Protein AF-A0A2R6BFQ0-F1 (afdb_monomer)

Organism: NCBI:txid1978163

Mean predicted aligned error: 4.48 Å

Structure (mmCIF, N/CA/C/O backbone):
data_AF-A0A2R6BFQ0-F1
#
_entry.id   AF-A0A2R6BFQ0-F1
#
loop_
_atom_site.group_PDB
_atom_site.id
_atom_site.type_symbol
_atom_site.label_atom_id
_atom_site.label_alt_id
_atom_site.label_comp_id
_atom_site.label_asym_id
_atom_site.label_entity_id
_atom_site.label_seq_id
_atom_site.pdbx_PDB_ins_code
_atom_site.Cartn_x
_atom_site.Cartn_y
_atom_site.Cartn_z
_atom_site.occupancy
_atom_site.B_iso_or_equiv
_atom_site.auth_seq_id
_atom_site.auth_comp_id
_atom_site.auth_asym_id
_atom_site.auth_atom_id
_atom_site.pdbx_PDB_model_num
ATOM 1 N N . MET A 1 1 ? 28.126 -14.795 -8.565 1.00 78.06 1 MET A N 1
ATOM 2 C CA . MET A 1 1 ? 27.672 -13.896 -9.664 1.00 78.06 1 MET A CA 1
ATOM 3 C C . MET A 1 1 ? 28.628 -12.722 -9.660 1.00 78.06 1 MET A C 1
ATOM 5 O O . MET A 1 1 ? 28.842 -12.180 -8.587 1.00 78.06 1 MET A O 1
ATOM 9 N N . ILE A 1 2 ? 29.234 -12.364 -10.794 1.00 87.31 2 ILE A N 1
ATOM 10 C CA . ILE A 1 2 ? 30.185 -11.243 -10.841 1.00 87.31 2 ILE A CA 1
ATOM 11 C C . ILE A 1 2 ? 29.442 -9.973 -11.243 1.00 87.31 2 ILE A C 1
ATOM 13 O O . ILE A 1 2 ? 28.684 -9.993 -12.212 1.00 87.31 2 ILE A O 1
ATOM 17 N N . VAL A 1 3 ? 29.651 -8.892 -10.495 1.00 89.75 3 VAL A N 1
ATOM 18 C CA . VAL A 1 3 ? 29.099 -7.567 -10.793 1.00 89.75 3 VAL A CA 1
ATOM 19 C C . VAL A 1 3 ? 30.214 -6.536 -10.918 1.00 89.75 3 VAL A C 1
ATOM 21 O O . VAL A 1 3 ? 31.231 -6.589 -10.224 1.00 89.75 3 VAL A O 1
ATOM 24 N N . GLU A 1 4 ? 29.992 -5.575 -11.802 1.00 92.81 4 GLU A N 1
ATOM 25 C CA . GLU A 1 4 ? 30.869 -4.438 -12.055 1.00 92.81 4 GLU A CA 1
ATOM 26 C C . GLU A 1 4 ? 30.026 -3.165 -12.130 1.00 92.81 4 GLU A C 1
ATOM 28 O O . GLU A 1 4 ? 28.860 -3.200 -12.535 1.00 92.81 4 GLU A O 1
ATOM 33 N N . ALA A 1 5 ? 30.599 -2.044 -11.704 1.00 93.56 5 ALA A N 1
ATOM 34 C CA . ALA A 1 5 ? 29.967 -0.745 -11.849 1.00 93.56 5 ALA A CA 1
ATOM 35 C C . ALA A 1 5 ? 31.026 0.342 -12.003 1.00 93.56 5 ALA A C 1
ATOM 37 O O . ALA A 1 5 ? 31.966 0.423 -11.213 1.00 93.56 5 ALA A O 1
ATOM 38 N N . GLU A 1 6 ? 30.816 1.220 -12.978 1.00 95.00 6 GLU A N 1
ATOM 39 C CA . GLU A 1 6 ? 31.525 2.486 -13.109 1.00 95.00 6 GLU A CA 1
ATOM 40 C C . GLU A 1 6 ? 30.491 3.583 -13.366 1.00 95.00 6 GLU A C 1
ATOM 42 O O . GLU A 1 6 ? 29.911 3.697 -14.446 1.00 95.00 6 GLU A O 1
ATOM 47 N N . CYS A 1 7 ? 30.190 4.358 -12.329 1.00 94.44 7 CYS A N 1
ATOM 48 C CA . CYS A 1 7 ? 29.282 5.492 -12.397 1.00 94.44 7 CYS A CA 1
ATOM 49 C C . CYS A 1 7 ? 29.715 6.585 -11.413 1.00 94.44 7 CYS A C 1
ATOM 51 O O . CYS A 1 7 ? 30.683 6.434 -10.672 1.00 94.44 7 CYS A O 1
ATOM 53 N N . GLU A 1 8 ? 28.977 7.693 -11.388 1.00 96.94 8 GLU A N 1
ATOM 54 C CA . GLU A 1 8 ? 29.248 8.825 -10.495 1.00 96.94 8 GLU A CA 1
ATOM 55 C C . GLU A 1 8 ? 29.319 8.429 -9.007 1.00 96.94 8 GLU A C 1
ATOM 57 O O . GLU A 1 8 ? 30.076 9.022 -8.244 1.00 96.94 8 GLU A O 1
ATOM 62 N N . HIS A 1 9 ? 28.545 7.423 -8.586 1.00 94.62 9 HIS A N 1
ATOM 63 C CA . HIS A 1 9 ? 28.401 7.055 -7.173 1.00 94.62 9 HIS A CA 1
ATOM 64 C C . HIS A 1 9 ? 29.177 5.798 -6.767 1.00 94.62 9 HIS A C 1
ATOM 66 O O . HIS A 1 9 ? 29.491 5.633 -5.590 1.00 94.62 9 HIS A O 1
ATOM 72 N N . PHE A 1 10 ? 29.480 4.909 -7.715 1.00 94.12 10 PHE A N 1
ATOM 73 C CA . PHE A 1 10 ? 30.124 3.628 -7.442 1.00 94.12 10 PHE A CA 1
ATOM 74 C C . PHE A 1 10 ? 31.181 3.324 -8.496 1.00 94.12 10 PHE A C 1
ATOM 76 O O . PHE A 1 10 ? 30.938 3.466 -9.694 1.00 94.12 10 PHE A O 1
ATOM 83 N N . ARG A 1 11 ? 32.339 2.843 -8.038 1.00 95.06 11 ARG A N 1
ATOM 84 C CA . ARG A 1 11 ? 33.374 2.274 -8.897 1.00 95.06 11 ARG A CA 1
ATOM 85 C C . ARG A 1 11 ? 33.925 1.003 -8.268 1.00 95.06 11 ARG A C 1
ATOM 87 O O . ARG A 1 11 ? 34.580 1.070 -7.230 1.00 95.06 11 ARG A O 1
ATOM 94 N N . PHE A 1 12 ? 33.655 -0.136 -8.889 1.00 94.25 12 PHE A N 1
ATOM 95 C CA . PHE A 1 12 ? 34.241 -1.420 -8.524 1.00 94.25 12 PHE A CA 1
ATOM 96 C C . PHE A 1 12 ? 34.284 -2.350 -9.735 1.00 94.25 12 PHE A C 1
ATOM 98 O O . PHE A 1 12 ? 33.397 -2.338 -10.589 1.00 94.25 12 PHE A O 1
ATOM 105 N N . GLU A 1 13 ? 35.319 -3.179 -9.776 1.00 93.00 13 GLU A N 1
ATOM 106 C CA . GLU A 1 13 ? 35.567 -4.129 -10.853 1.00 93.00 13 GLU A CA 1
ATOM 107 C C . GLU A 1 13 ? 35.497 -5.548 -10.291 1.00 93.00 13 GLU A C 1
ATOM 109 O O . GLU A 1 13 ? 36.074 -5.836 -9.242 1.00 93.00 13 GLU A O 1
ATOM 114 N N . ALA A 1 14 ? 34.783 -6.421 -11.004 1.00 88.94 14 ALA A N 1
ATOM 115 C CA . ALA A 1 14 ? 34.756 -7.865 -10.784 1.00 88.94 14 ALA A CA 1
ATOM 116 C C . ALA A 1 14 ? 34.523 -8.312 -9.323 1.00 88.94 14 ALA A C 1
ATOM 118 O O . ALA A 1 14 ? 35.252 -9.152 -8.790 1.00 88.94 14 ALA A O 1
ATOM 119 N N . VAL A 1 15 ? 33.480 -7.786 -8.673 1.00 91.75 15 VAL A N 1
ATOM 120 C CA . VAL A 1 15 ? 33.092 -8.218 -7.322 1.00 91.75 15 VAL A CA 1
ATOM 121 C C . VAL A 1 15 ? 32.243 -9.484 -7.418 1.00 91.75 15 VAL A C 1
ATOM 123 O O . VAL A 1 15 ? 31.184 -9.479 -8.048 1.00 91.75 15 VAL A O 1
ATOM 126 N N . ASP A 1 16 ? 32.681 -10.567 -6.771 1.00 89.94 16 ASP A N 1
ATOM 127 C CA . ASP A 1 16 ? 31.849 -11.758 -6.588 1.00 89.94 16 ASP A CA 1
ATOM 128 C C . ASP A 1 16 ? 30.885 -11.553 -5.417 1.00 89.94 16 ASP A C 1
ATOM 130 O O . ASP A 1 16 ? 31.297 -11.454 -4.262 1.00 89.94 16 ASP A O 1
ATOM 134 N N . VAL A 1 17 ? 29.587 -11.496 -5.717 1.00 85.31 17 VAL A N 1
ATOM 135 C CA . VAL A 1 17 ? 28.522 -11.365 -4.707 1.00 85.31 17 VAL A CA 1
ATOM 136 C C . VAL A 1 17 ? 28.016 -12.718 -4.191 1.00 85.31 17 VAL A C 1
ATOM 138 O O . VAL A 1 17 ? 26.957 -12.797 -3.573 1.00 85.31 17 VAL A O 1
ATOM 141 N N . GLY A 1 18 ? 28.781 -13.790 -4.413 1.00 80.00 18 GLY A N 1
ATOM 142 C CA . GLY A 1 18 ? 28.542 -15.109 -3.837 1.00 80.00 18 GLY A CA 1
ATOM 143 C C . GLY A 1 18 ? 27.700 -16.039 -4.713 1.00 80.00 18 GLY A C 1
ATOM 144 O O . GLY A 1 18 ? 27.500 -15.816 -5.917 1.00 80.00 18 GLY A O 1
ATOM 145 N N . ALA A 1 19 ? 27.241 -17.133 -4.093 1.00 69.62 19 ALA A N 1
ATOM 146 C CA . ALA A 1 19 ? 26.494 -18.198 -4.752 1.00 69.62 19 ALA A CA 1
ATOM 147 C C . ALA A 1 19 ? 25.132 -17.676 -5.223 1.00 69.62 19 ALA A C 1
ATOM 149 O O . ALA A 1 19 ? 24.320 -17.216 -4.421 1.00 69.62 19 ALA A O 1
ATOM 150 N N . GLY A 1 20 ? 24.897 -17.733 -6.536 1.00 69.12 20 GLY A N 1
ATOM 151 C CA . GLY A 1 20 ? 23.591 -17.411 -7.099 1.00 69.12 20 GLY A CA 1
ATOM 152 C C . GLY A 1 20 ? 22.519 -18.304 -6.479 1.00 69.12 20 GLY A C 1
ATOM 153 O O . GLY A 1 20 ? 22.747 -19.491 -6.256 1.00 69.12 20 GLY A O 1
ATOM 154 N N . VAL A 1 21 ? 21.358 -17.727 -6.192 1.00 73.69 21 VAL A N 1
ATOM 155 C CA . VAL A 1 21 ? 20.176 -18.510 -5.833 1.00 73.69 21 VAL A CA 1
ATOM 156 C C . VAL A 1 21 ? 19.624 -19.107 -7.127 1.00 73.69 21 VAL A C 1
ATOM 158 O O . VAL A 1 21 ? 19.442 -18.382 -8.105 1.00 73.69 21 VAL A O 1
ATOM 161 N N . GLU A 1 22 ? 19.395 -20.419 -7.161 1.00 80.69 22 GLU A N 1
ATOM 162 C CA . GLU A 1 22 ? 18.720 -21.060 -8.293 1.00 80.69 22 GLU A CA 1
ATOM 163 C C . GLU A 1 22 ? 17.253 -20.609 -8.357 1.00 80.69 22 GLU A C 1
ATOM 165 O O . GLU A 1 22 ? 16.549 -20.618 -7.347 1.00 80.69 22 GLU A O 1
ATOM 170 N N . GLY A 1 23 ? 16.781 -20.236 -9.548 1.00 83.50 23 GLY A N 1
ATOM 171 C CA . GLY A 1 23 ? 15.393 -19.836 -9.785 1.00 83.50 23 GLY A CA 1
ATOM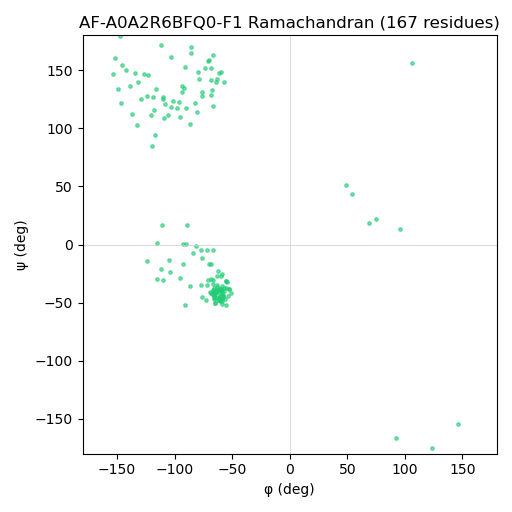 172 C C . GLY A 1 23 ? 15.249 -18.446 -10.402 1.00 83.50 23 GLY A C 1
ATOM 173 O O . GLY A 1 23 ? 16.226 -17.799 -10.779 1.00 83.50 23 GLY A O 1
ATOM 174 N N . ALA A 1 24 ? 13.998 -18.005 -10.542 1.00 85.81 24 ALA A N 1
ATOM 175 C CA . ALA A 1 24 ? 13.702 -16.646 -10.974 1.00 85.81 24 ALA A CA 1
ATOM 176 C C . ALA A 1 24 ? 14.110 -15.647 -9.873 1.00 85.81 24 ALA A C 1
ATOM 178 O O . ALA A 1 24 ? 13.905 -15.941 -8.690 1.00 85.81 24 ALA A O 1
ATOM 179 N N . PRO A 1 25 ? 14.664 -14.473 -10.230 1.00 86.94 25 PRO A N 1
ATOM 180 C CA . PRO A 1 25 ? 14.926 -13.431 -9.247 1.00 86.94 25 PRO A CA 1
ATOM 181 C C . PRO A 1 25 ? 13.613 -13.011 -8.563 1.00 86.94 25 PRO A C 1
ATOM 183 O O . PRO A 1 25 ? 12.553 -13.056 -9.195 1.00 86.94 25 PRO A O 1
ATOM 186 N N . PRO A 1 26 ? 13.656 -12.605 -7.282 1.00 91.38 26 PRO A N 1
ATOM 187 C CA . PRO A 1 26 ? 12.473 -12.086 -6.610 1.00 91.38 26 PRO A CA 1
ATOM 188 C C . PRO A 1 26 ? 11.967 -10.820 -7.322 1.00 91.38 26 PRO A C 1
ATOM 190 O O . PRO A 1 26 ? 12.787 -10.051 -7.836 1.00 91.38 26 PRO A O 1
ATOM 193 N N . PRO A 1 27 ? 10.644 -10.573 -7.334 1.00 94.44 27 PRO A N 1
ATOM 194 C CA . PRO A 1 27 ? 10.093 -9.376 -7.951 1.00 94.44 27 PRO A CA 1
ATOM 195 C C . PRO A 1 27 ? 10.588 -8.116 -7.232 1.00 94.44 27 PRO A C 1
ATOM 197 O O . PRO A 1 27 ? 10.693 -8.078 -6.004 1.00 94.44 27 PRO A O 1
ATOM 200 N N . ILE A 1 28 ? 10.854 -7.060 -7.996 1.00 96.44 28 ILE A N 1
ATOM 201 C CA . ILE A 1 28 ? 11.316 -5.771 -7.486 1.00 96.44 28 ILE A CA 1
ATOM 202 C C . ILE A 1 28 ? 10.116 -4.843 -7.314 1.00 96.44 28 ILE A C 1
ATOM 204 O O . ILE A 1 28 ? 9.522 -4.364 -8.282 1.00 96.44 28 ILE A O 1
ATOM 208 N N . TRP A 1 29 ? 9.765 -4.553 -6.064 1.00 97.62 29 TRP A N 1
ATOM 209 C CA . TRP A 1 29 ? 8.697 -3.611 -5.727 1.00 97.62 29 TRP A CA 1
ATOM 210 C C . TRP A 1 29 ? 9.295 -2.235 -5.448 1.00 97.62 29 TRP A C 1
ATOM 212 O O . TRP A 1 29 ? 10.156 -2.082 -4.581 1.00 97.62 29 TRP A O 1
ATOM 222 N N . VAL A 1 30 ? 8.853 -1.223 -6.194 1.00 98.25 30 VAL A N 1
ATOM 223 C CA . VAL A 1 30 ? 9.404 0.132 -6.095 1.00 98.25 30 VAL A CA 1
ATOM 224 C C . VAL A 1 30 ? 8.451 1.026 -5.315 1.00 98.25 30 VAL A C 1
ATOM 226 O O . VAL A 1 30 ? 7.321 1.272 -5.739 1.00 98.25 30 VAL A O 1
ATOM 229 N N . GLY A 1 31 ? 8.939 1.533 -4.183 1.00 96.94 31 GLY A N 1
ATOM 230 C CA . GLY A 1 31 ? 8.196 2.448 -3.327 1.00 96.94 31 GLY A CA 1
ATOM 231 C C . GLY A 1 31 ? 8.307 3.925 -3.714 1.00 96.94 31 GLY A C 1
ATOM 232 O O . GLY A 1 31 ? 9.221 4.351 -4.433 1.00 96.94 31 GLY A O 1
ATOM 233 N N . GLY A 1 32 ? 7.390 4.715 -3.153 1.00 96.25 32 GLY A N 1
ATOM 234 C CA . GLY A 1 32 ? 7.404 6.176 -3.178 1.00 96.25 32 GLY A CA 1
ATOM 235 C C . GLY A 1 32 ? 6.380 6.812 -4.121 1.00 96.25 32 GLY A C 1
ATOM 236 O O . GLY A 1 32 ? 5.958 6.229 -5.120 1.00 96.25 32 GLY A O 1
ATOM 237 N N . ASN A 1 33 ? 6.029 8.061 -3.805 1.00 97.19 33 ASN A N 1
ATOM 238 C CA . ASN A 1 33 ? 4.883 8.758 -4.406 1.00 97.19 33 ASN A CA 1
ATOM 239 C C . ASN A 1 33 ? 5.296 9.818 -5.440 1.00 97.19 33 ASN A C 1
ATOM 241 O O . ASN A 1 33 ? 4.472 10.331 -6.193 1.00 97.19 33 ASN A O 1
ATOM 245 N N . SER A 1 34 ? 6.580 10.185 -5.478 1.00 97.62 34 SER A N 1
ATOM 246 C CA . SER A 1 34 ? 7.054 11.274 -6.330 1.00 97.62 34 SER A CA 1
ATOM 247 C C . SER A 1 34 ? 7.030 10.898 -7.819 1.00 97.62 34 SER A C 1
ATOM 249 O O . SER A 1 34 ? 7.162 9.721 -8.172 1.00 97.62 34 SER A O 1
ATOM 251 N N . PRO A 1 35 ? 6.999 11.884 -8.736 1.00 97.50 35 PRO A N 1
ATOM 252 C CA . PRO A 1 35 ? 7.107 11.606 -10.167 1.00 97.50 35 PRO A CA 1
ATOM 253 C C . PRO A 1 35 ? 8.369 10.810 -10.539 1.00 97.50 35 PRO A C 1
ATOM 255 O O . PRO A 1 35 ? 8.352 10.022 -11.481 1.00 97.50 35 PRO A O 1
ATOM 258 N N . SER A 1 36 ? 9.477 10.989 -9.807 1.00 97.94 36 SER A N 1
ATOM 259 C CA . SER A 1 36 ? 10.693 10.201 -1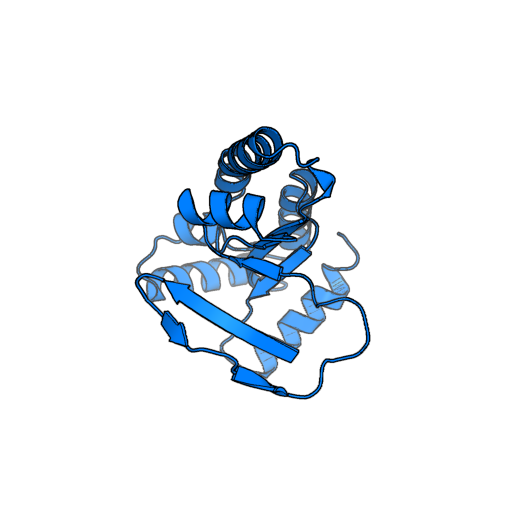0.035 1.00 97.94 36 SER A CA 1
ATOM 260 C C . SER A 1 36 ? 10.544 8.752 -9.568 1.00 97.94 36 SER A C 1
ATOM 262 O O . SER A 1 36 ? 11.068 7.863 -10.236 1.00 97.94 36 SER A O 1
ATOM 264 N N . ALA A 1 37 ? 9.805 8.497 -8.485 1.00 97.75 37 ALA A N 1
ATOM 265 C CA . ALA A 1 37 ? 9.474 7.147 -8.034 1.00 97.75 37 ALA A CA 1
ATOM 266 C C . ALA A 1 37 ? 8.590 6.412 -9.047 1.00 97.75 37 ALA A C 1
ATOM 268 O O . ALA A 1 37 ? 8.939 5.303 -9.441 1.00 97.75 37 ALA A O 1
ATOM 269 N N . ILE A 1 38 ? 7.545 7.065 -9.566 1.00 98.25 38 ILE A N 1
ATOM 270 C CA . ILE A 1 38 ? 6.672 6.500 -10.60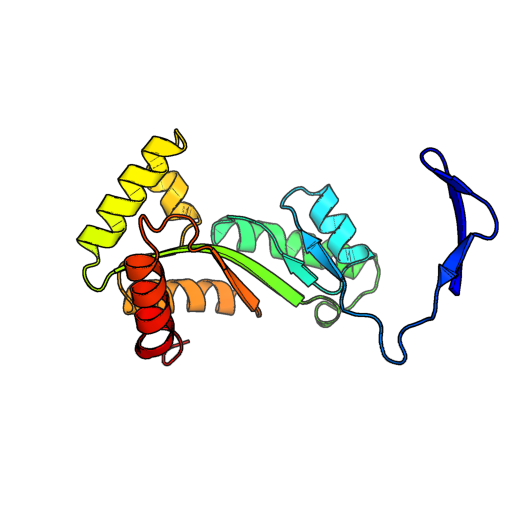9 1.00 98.25 38 ILE A CA 1
ATOM 271 C C . ILE A 1 38 ? 7.483 6.123 -11.859 1.00 98.25 38 ILE A C 1
ATOM 273 O O . ILE A 1 38 ? 7.362 5.012 -12.375 1.00 98.25 38 ILE A O 1
ATOM 277 N N . ARG A 1 39 ? 8.386 7.007 -12.316 1.00 98.44 39 ARG A N 1
ATOM 278 C CA . ARG A 1 39 ? 9.287 6.704 -13.445 1.00 98.44 39 ARG A CA 1
ATOM 279 C C . ARG A 1 39 ? 10.216 5.524 -13.165 1.00 98.44 39 ARG A C 1
ATOM 281 O O . ARG A 1 39 ? 10.467 4.727 -14.069 1.00 98.44 39 ARG A O 1
ATOM 288 N N . ARG A 1 40 ? 10.749 5.415 -11.942 1.00 98.44 40 ARG A N 1
ATOM 289 C CA . ARG A 1 40 ? 11.591 4.277 -11.536 1.00 98.44 40 ARG A CA 1
ATOM 290 C C . ARG A 1 40 ? 10.791 2.979 -11.508 1.00 98.44 40 ARG A C 1
ATOM 292 O O . ARG A 1 40 ? 11.283 1.990 -12.039 1.00 98.44 40 ARG A O 1
ATOM 299 N N . ALA A 1 41 ? 9.575 3.001 -10.963 1.00 98.44 41 ALA A N 1
ATOM 300 C CA . ALA A 1 41 ? 8.688 1.845 -10.926 1.00 98.44 41 ALA A CA 1
ATOM 301 C C . ALA A 1 41 ? 8.389 1.343 -12.343 1.00 98.44 41 ALA A C 1
ATOM 303 O O . ALA A 1 41 ? 8.676 0.194 -12.652 1.00 98.44 41 ALA A O 1
ATOM 304 N N . ALA A 1 42 ? 7.957 2.222 -13.254 1.00 98.38 42 ALA A N 1
ATOM 305 C CA . ALA A 1 42 ? 7.697 1.843 -14.645 1.00 98.38 42 ALA A CA 1
ATOM 306 C C . ALA A 1 42 ? 8.924 1.223 -15.344 1.00 98.38 42 ALA A C 1
ATOM 308 O O . ALA A 1 42 ? 8.803 0.254 -16.102 1.00 98.38 42 ALA A O 1
ATOM 309 N N . ARG A 1 43 ? 10.116 1.779 -15.088 1.00 98.06 43 ARG A N 1
ATOM 310 C CA . ARG A 1 43 ? 11.362 1.366 -15.742 1.00 98.06 43 ARG A CA 1
ATOM 311 C C . ARG A 1 43 ? 11.932 0.056 -15.201 1.00 98.06 43 ARG A C 1
ATOM 313 O O . ARG A 1 43 ? 12.354 -0.766 -16.008 1.00 98.06 43 ARG A O 1
ATOM 320 N N . TYR A 1 44 ? 11.965 -0.115 -13.883 1.00 97.19 44 TYR A N 1
ATOM 321 C CA . TYR A 1 44 ? 12.730 -1.180 -13.222 1.00 97.19 44 TYR A CA 1
ATOM 322 C C . TYR A 1 44 ? 11.900 -2.088 -12.314 1.00 97.19 44 TYR A C 1
ATOM 324 O O . TYR A 1 44 ? 12.408 -3.118 -11.892 1.00 97.19 44 TYR A O 1
ATOM 332 N N . GLY A 1 45 ? 10.673 -1.697 -11.972 1.00 97.50 45 GLY A N 1
ATOM 333 C CA . GLY A 1 45 ? 9.831 -2.443 -11.046 1.00 97.50 45 GLY A CA 1
ATOM 334 C C . GLY A 1 45 ? 8.939 -3.469 -11.735 1.00 97.50 45 GLY A C 1
ATOM 335 O O . GLY A 1 45 ? 8.514 -3.282 -12.881 1.00 97.50 45 GLY A O 1
ATOM 336 N N . ASP A 1 46 ? 8.614 -4.500 -10.964 1.00 97.88 46 ASP A N 1
ATOM 337 C CA . ASP A 1 46 ? 7.512 -5.438 -11.191 1.00 97.88 46 ASP A CA 1
ATOM 338 C C . ASP A 1 46 ? 6.239 -4.981 -10.461 1.00 97.88 46 ASP A C 1
ATOM 340 O O . ASP A 1 46 ? 5.139 -5.418 -10.788 1.00 97.88 46 ASP A O 1
ATOM 344 N N . ALA A 1 47 ? 6.374 -4.071 -9.488 1.00 98.31 47 ALA A N 1
ATOM 345 C CA . ALA A 1 47 ? 5.253 -3.422 -8.820 1.00 98.31 47 ALA A CA 1
ATOM 346 C C . ALA A 1 47 ? 5.562 -1.971 -8.422 1.00 98.31 47 ALA A C 1
ATOM 348 O O . AL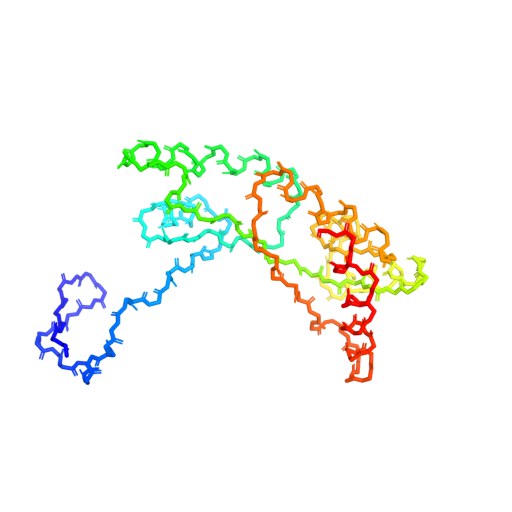A A 1 47 ? 6.717 -1.607 -8.169 1.00 98.31 47 ALA A O 1
ATOM 349 N N . TRP A 1 48 ? 4.512 -1.158 -8.306 1.00 98.56 48 TRP A N 1
ATOM 350 C CA . TRP A 1 48 ? 4.542 0.153 -7.657 1.00 98.56 48 TRP A CA 1
ATOM 351 C C . TRP A 1 48 ? 3.786 0.081 -6.328 1.00 98.56 48 TRP A C 1
ATOM 353 O O . TRP A 1 48 ? 2.601 -0.247 -6.307 1.00 98.56 48 TRP A O 1
ATOM 363 N N . ILE A 1 49 ? 4.475 0.395 -5.226 1.00 98.25 49 ILE A N 1
ATOM 364 C CA . ILE A 1 49 ? 3.909 0.410 -3.871 1.00 98.25 49 ILE A CA 1
ATOM 365 C C . ILE A 1 49 ? 4.020 1.818 -3.263 1.00 98.25 49 ILE A C 1
ATOM 367 O O . ILE A 1 49 ? 4.998 2.136 -2.584 1.00 98.25 49 ILE A O 1
ATOM 371 N N . PRO A 1 50 ? 3.059 2.713 -3.536 1.00 97.69 50 PRO A N 1
ATOM 372 C CA . PRO A 1 50 ? 3.026 4.007 -2.879 1.00 97.69 50 PRO A CA 1
ATOM 373 C C . PRO A 1 50 ? 2.649 3.863 -1.403 1.00 97.69 50 PRO A C 1
ATOM 375 O O . PRO A 1 50 ? 2.043 2.875 -0.979 1.00 97.69 50 PRO A O 1
ATOM 378 N N . THR A 1 51 ? 3.007 4.879 -0.633 1.00 95.31 51 THR A N 1
ATOM 379 C CA . THR A 1 51 ? 2.780 4.942 0.810 1.00 95.31 51 THR A CA 1
ATOM 380 C C . THR A 1 51 ? 1.719 5.984 1.095 1.00 95.31 51 THR A C 1
ATOM 382 O O . THR A 1 51 ? 1.881 7.119 0.655 1.00 95.31 51 THR A O 1
ATOM 385 N N . ASP A 1 52 ? 0.672 5.600 1.827 1.00 93.69 52 ASP A N 1
ATOM 386 C CA . ASP A 1 52 ? -0.277 6.5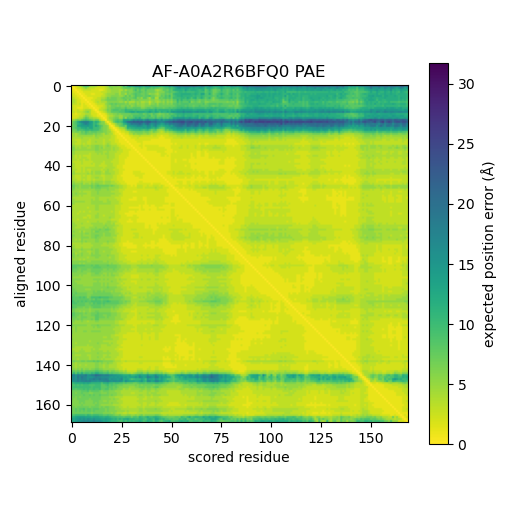33 2.441 1.00 93.69 52 ASP A CA 1
ATOM 387 C C . ASP A 1 52 ? -0.891 7.525 1.433 1.00 93.69 52 ASP A C 1
ATOM 389 O O . ASP A 1 52 ? -1.001 8.719 1.685 1.00 93.69 52 ASP A O 1
ATOM 393 N N . LEU A 1 53 ? -1.283 7.013 0.259 1.00 96.94 53 LEU A N 1
ATOM 394 C CA . LEU A 1 53 ? -2.050 7.767 -0.733 1.00 96.94 53 LEU A CA 1
ATOM 395 C C . LEU A 1 53 ? -3.547 7.532 -0.551 1.00 96.94 53 LEU A C 1
ATOM 397 O O . LEU A 1 53 ? -3.987 6.389 -0.429 1.00 96.94 53 LEU A O 1
ATOM 401 N N . SER A 1 54 ? -4.319 8.609 -0.633 1.00 97.19 54 SER A N 1
ATOM 402 C CA . SER A 1 54 ? -5.775 8.589 -0.761 1.00 97.19 54 SER A CA 1
ATOM 403 C C . SER A 1 54 ? -6.231 8.002 -2.102 1.00 97.19 54 SER A C 1
ATOM 405 O O . SER A 1 54 ? -5.474 7.963 -3.076 1.00 97.19 54 SER A O 1
ATOM 407 N N . LEU A 1 55 ? -7.506 7.604 -2.206 1.00 96.94 55 LEU A N 1
ATOM 408 C CA . LEU A 1 55 ? -8.088 7.143 -3.478 1.00 96.94 55 LEU A CA 1
ATOM 409 C C . LEU A 1 55 ? -7.903 8.154 -4.611 1.00 96.94 55 LEU A C 1
ATOM 411 O O . LEU A 1 55 ? -7.506 7.762 -5.706 1.00 96.94 55 LEU A O 1
ATOM 415 N N . GLN A 1 56 ? -8.139 9.442 -4.337 1.00 97.31 56 GLN A N 1
ATOM 416 C CA . GLN A 1 56 ? -7.990 10.495 -5.341 1.00 97.31 56 GLN A CA 1
ATOM 417 C C . GLN A 1 56 ? -6.553 10.549 -5.872 1.00 97.31 56 GLN A C 1
ATOM 419 O O . GLN A 1 56 ? -6.324 10.702 -7.068 1.00 97.31 56 GLN A O 1
ATOM 424 N N . GLU A 1 57 ? -5.561 10.348 -5.005 1.00 98.06 57 GLU A N 1
ATOM 425 C CA . GLU A 1 57 ? -4.164 10.320 -5.425 1.00 98.06 57 GLU A CA 1
ATOM 426 C C . GLU A 1 57 ? -3.817 9.068 -6.240 1.00 98.06 57 GLU A C 1
ATOM 428 O O . GLU A 1 57 ? -2.963 9.148 -7.128 1.00 98.06 57 GLU A O 1
ATOM 433 N N . TYR A 1 58 ? -4.465 7.921 -6.010 1.00 98.25 58 TYR A N 1
ATOM 434 C CA . TYR A 1 58 ? -4.350 6.784 -6.932 1.00 98.25 58 TYR A CA 1
ATOM 435 C C . TYR A 1 58 ? -4.974 7.104 -8.289 1.00 98.25 58 TYR A C 1
ATOM 437 O O . TYR A 1 58 ? -4.328 6.870 -9.313 1.00 98.25 58 TYR A O 1
ATOM 445 N N . GLU A 1 59 ? -6.184 7.666 -8.316 1.00 98.00 59 GLU A N 1
ATOM 446 C CA . GLU A 1 59 ? -6.853 8.090 -9.554 1.00 98.00 59 GLU A CA 1
ATOM 447 C C . GLU A 1 59 ? -5.982 9.057 -10.367 1.00 98.00 59 GLU A C 1
ATOM 449 O O . GLU A 1 59 ? -5.888 8.931 -11.589 1.00 98.00 59 GLU A O 1
ATOM 454 N N . ASP A 1 60 ? -5.260 9.948 -9.689 1.00 98.00 60 ASP A N 1
ATOM 455 C CA . ASP A 1 60 ? -4.367 10.917 -10.318 1.00 98.00 60 ASP A CA 1
ATOM 456 C C . ASP A 1 60 ? -3.033 10.308 -10.780 1.00 98.00 60 ASP A C 1
ATOM 458 O O . ASP A 1 60 ? -2.447 10.755 -11.774 1.00 98.00 60 ASP A O 1
ATOM 462 N N . ASN A 1 61 ? -2.489 9.326 -10.055 1.00 98.25 61 ASN A N 1
ATOM 463 C CA . ASN A 1 61 ? -1.141 8.802 -10.307 1.00 98.25 61 ASN A CA 1
ATOM 464 C C . ASN A 1 61 ? -1.110 7.549 -11.186 1.00 98.25 61 ASN A C 1
ATOM 466 O O . ASN A 1 61 ? -0.151 7.377 -11.946 1.00 98.25 61 ASN A O 1
ATOM 470 N N . ILE A 1 62 ? -2.150 6.714 -11.175 1.00 98.25 62 ILE A N 1
ATOM 471 C CA . ILE A 1 62 ? -2.230 5.527 -12.040 1.00 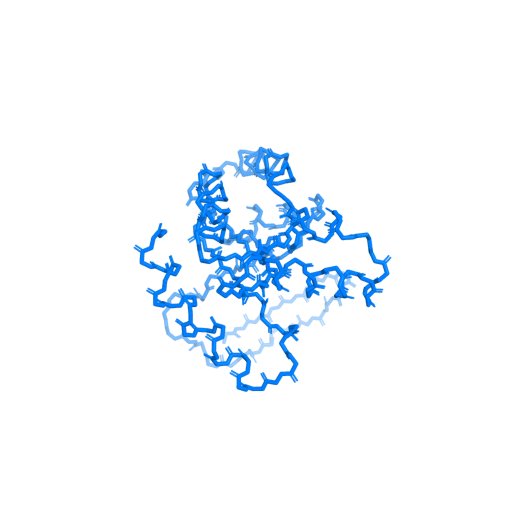98.25 62 ILE A CA 1
ATOM 472 C C . ILE A 1 62 ? -2.137 5.898 -13.533 1.00 98.25 62 ILE A C 1
ATOM 474 O O . ILE A 1 62 ? -1.363 5.255 -14.250 1.00 98.25 62 ILE A O 1
ATOM 478 N N . PRO A 1 63 ? -2.828 6.937 -14.048 1.00 98.00 63 PRO A N 1
ATOM 479 C CA . PRO A 1 63 ? -2.666 7.364 -15.437 1.00 98.00 63 PRO A CA 1
ATOM 480 C C . PRO A 1 63 ? -1.232 7.794 -15.768 1.00 98.00 63 PRO A C 1
ATOM 482 O O . PRO A 1 63 ? -0.725 7.459 -16.838 1.00 98.00 63 PRO A O 1
ATOM 485 N N . LYS A 1 64 ? -0.543 8.475 -14.840 1.00 98.19 64 LYS A N 1
ATOM 486 C CA . LYS A 1 64 ? 0.860 8.898 -15.010 1.00 98.19 64 LYS A CA 1
ATOM 487 C C . LYS A 1 64 ? 1.794 7.688 -15.083 1.00 98.19 64 LYS A C 1
ATOM 489 O O . LYS A 1 64 ? 2.647 7.621 -15.964 1.00 98.19 64 LYS A O 1
ATOM 494 N N . LEU A 1 65 ? 1.594 6.703 -14.207 1.00 98.44 65 LEU A N 1
ATOM 495 C CA . LEU A 1 65 ? 2.319 5.432 -14.234 1.00 98.44 65 LEU A CA 1
ATOM 496 C C . LEU A 1 65 ? 2.106 4.688 -15.561 1.00 98.44 65 LEU A C 1
ATOM 498 O O . LEU A 1 65 ? 3.069 4.260 -16.197 1.00 98.44 65 LEU A O 1
ATOM 502 N N . ARG A 1 66 ? 0.853 4.586 -16.021 1.00 98.12 66 ARG A N 1
ATOM 503 C CA . ARG A 1 66 ? 0.512 3.951 -17.305 1.00 98.12 66 ARG A CA 1
ATOM 504 C C . ARG A 1 66 ? 1.123 4.688 -18.497 1.00 98.12 66 ARG A C 1
ATOM 506 O O . ARG A 1 66 ? 1.571 4.040 -19.440 1.00 98.12 66 ARG A O 1
ATOM 513 N N . ALA A 1 67 ? 1.190 6.018 -18.452 1.00 98.50 67 ALA A N 1
ATOM 514 C CA . ALA A 1 67 ? 1.854 6.814 -19.480 1.00 98.50 67 ALA A CA 1
ATOM 515 C C . ALA A 1 67 ? 3.364 6.521 -19.545 1.00 98.50 67 ALA A C 1
ATOM 517 O O . ALA A 1 67 ? 3.910 6.375 -20.638 1.00 98.50 67 ALA A O 1
ATOM 518 N N . GLU A 1 68 ? 4.034 6.360 -18.400 1.00 98.62 68 GLU A N 1
ATOM 519 C CA . GLU A 1 68 ? 5.452 5.976 -18.366 1.00 98.62 68 GLU A CA 1
ATOM 520 C C . GLU A 1 68 ? 5.696 4.552 -18.881 1.00 98.62 68 GLU A C 1
ATOM 522 O O . GLU A 1 68 ? 6.656 4.338 -19.622 1.00 98.62 68 GLU A O 1
ATOM 527 N N . LEU A 1 69 ? 4.820 3.592 -18.556 1.00 98.69 69 LEU A N 1
ATOM 528 C CA . LEU A 1 69 ? 4.878 2.239 -19.127 1.00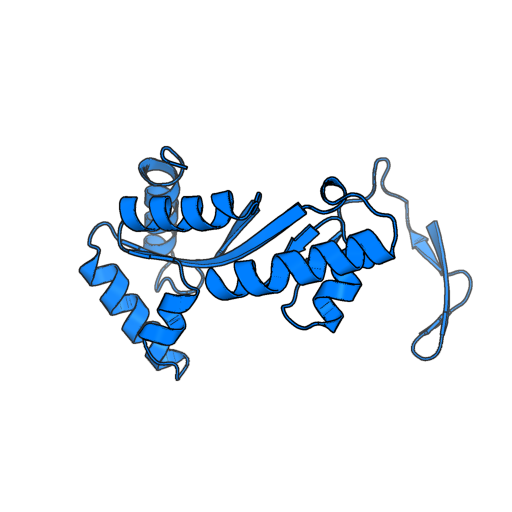 98.69 69 LEU A CA 1
ATOM 529 C C . LEU A 1 69 ? 4.715 2.275 -20.653 1.00 98.69 69 LEU A C 1
ATOM 531 O O . LEU A 1 69 ? 5.537 1.707 -21.373 1.00 98.69 69 LEU A O 1
ATOM 535 N N . SER A 1 70 ? 3.721 3.019 -21.147 1.00 98.50 70 SER A N 1
ATOM 536 C CA . SER A 1 70 ? 3.470 3.199 -22.581 1.00 98.50 70 SER A CA 1
ATOM 537 C C . SER A 1 70 ? 4.668 3.824 -23.305 1.00 98.50 70 SER A C 1
ATOM 539 O O . SER A 1 70 ? 5.108 3.313 -24.334 1.00 98.50 70 SER A O 1
ATOM 541 N N . ARG A 1 71 ? 5.289 4.863 -22.725 1.00 98.31 71 ARG A N 1
ATOM 542 C CA . ARG A 1 71 ? 6.506 5.499 -23.266 1.00 98.31 71 ARG A CA 1
ATOM 543 C C . ARG A 1 71 ? 7.686 4.524 -23.380 1.00 98.31 71 ARG A C 1
ATOM 545 O O . ARG A 1 71 ? 8.572 4.731 -24.205 1.00 98.31 71 ARG A O 1
ATOM 552 N N . LEU A 1 72 ? 7.717 3.486 -22.547 1.00 98.44 72 LEU A N 1
ATOM 553 C CA . LEU A 1 72 ? 8.724 2.424 -22.566 1.00 98.44 72 LEU A CA 1
ATOM 554 C C . LEU A 1 72 ? 8.308 1.210 -23.416 1.00 98.44 72 LEU A C 1
ATOM 556 O O . LEU A 1 72 ? 9.065 0.246 -23.487 1.00 98.44 72 LEU A O 1
ATOM 560 N N . GLY A 1 73 ? 7.125 1.231 -24.040 1.00 98.25 73 GLY A N 1
ATOM 561 C CA . GLY A 1 73 ? 6.585 0.097 -24.794 1.00 98.25 73 GLY A CA 1
ATOM 562 C C . GLY A 1 73 ? 6.182 -1.096 -23.920 1.00 98.25 73 GLY A C 1
ATOM 563 O O . GLY A 1 73 ? 6.071 -2.209 -24.429 1.00 98.25 73 GLY A O 1
ATOM 564 N N . LYS A 1 74 ? 5.981 -0.891 -22.611 1.00 98.12 74 LYS A N 1
ATOM 565 C CA . LYS A 1 74 ? 5.573 -1.940 -21.668 1.00 98.12 74 LYS A CA 1
ATOM 566 C C . LYS A 1 74 ? 4.041 -1.990 -21.556 1.00 98.12 74 LYS A C 1
ATOM 568 O O . LYS A 1 74 ? 3.412 -0.937 -21.416 1.00 98.12 74 LYS A O 1
ATOM 573 N N . PRO A 1 75 ? 3.417 -3.181 -21.593 1.00 97.44 75 PRO A N 1
ATOM 574 C CA . PRO A 1 75 ? 1.982 -3.300 -21.360 1.00 97.44 75 PRO A CA 1
ATOM 575 C C . PRO A 1 75 ? 1.647 -2.984 -19.891 1.00 97.44 75 PRO A C 1
ATOM 577 O O . PRO A 1 75 ? 2.462 -3.265 -19.014 1.00 97.44 75 PRO A O 1
ATOM 580 N N . PRO A 1 76 ? 0.440 -2.478 -19.572 1.00 95.94 76 PRO A N 1
ATOM 581 C CA . PRO A 1 76 ? 0.044 -2.218 -18.185 1.00 95.94 76 PRO A CA 1
ATOM 582 C C . PRO A 1 76 ? 0.160 -3.439 -17.262 1.00 95.94 76 PRO A C 1
ATOM 584 O O . PRO A 1 76 ? 0.469 -3.282 -16.091 1.00 95.94 76 PRO A O 1
ATOM 587 N N . SER A 1 77 ? -0.030 -4.651 -17.793 1.00 95.88 77 SER A N 1
ATOM 588 C CA . SER A 1 77 ? 0.074 -5.911 -17.046 1.00 95.88 77 SER A CA 1
ATOM 589 C C . SER A 1 77 ? 1.503 -6.312 -16.666 1.00 95.88 77 SER A C 1
ATOM 591 O O . SER A 1 77 ? 1.680 -7.331 -16.014 1.00 95.88 77 SER A O 1
ATOM 593 N N . SER A 1 78 ? 2.533 -5.573 -17.096 1.00 96.62 78 SER A N 1
ATOM 594 C CA . SER A 1 78 ? 3.918 -5.850 -16.692 1.00 96.62 78 SER A CA 1
ATOM 595 C C . SER A 1 78 ? 4.276 -5.288 -15.315 1.00 96.62 78 SER A C 1
ATOM 597 O O . SER A 1 78 ? 5.440 -5.354 -14.935 1.00 96.62 78 SER A O 1
ATOM 599 N N . LEU A 1 79 ? 3.344 -4.599 -14.649 1.00 98.00 79 LEU A N 1
ATOM 600 C CA . LEU A 1 79 ? 3.587 -3.947 -13.371 1.00 98.00 79 LEU A CA 1
ATOM 601 C C . LEU A 1 79 ? 2.325 -3.984 -12.503 1.00 98.00 79 LEU A C 1
ATOM 603 O O . LEU A 1 79 ? 1.283 -3.463 -12.896 1.00 98.00 79 LEU A O 1
ATOM 607 N N . GLU A 1 80 ? 2.443 -4.578 -11.320 1.00 98.25 80 GLU A N 1
ATOM 608 C CA . GLU A 1 80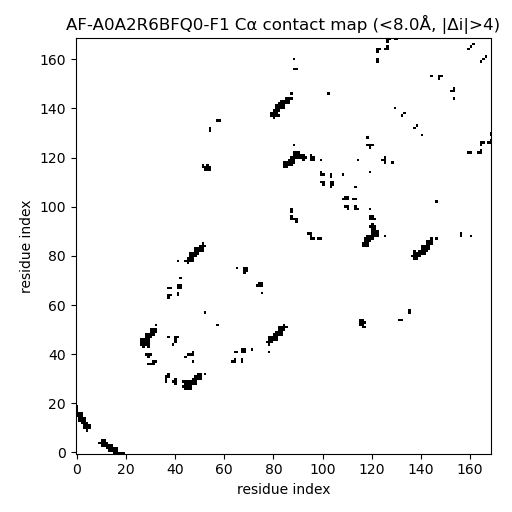 ? 1.372 -4.648 -10.326 1.00 98.25 80 GLU A CA 1
ATOM 609 C C . GLU A 1 80 ? 1.238 -3.331 -9.555 1.00 98.25 80 GLU A C 1
ATOM 611 O O . GLU A 1 80 ? 2.226 -2.681 -9.210 1.00 98.25 80 GLU A O 1
ATOM 616 N N . ILE A 1 81 ? 0.007 -2.934 -9.242 1.00 98.56 81 ILE A N 1
ATOM 617 C CA . ILE A 1 81 ? -0.257 -1.766 -8.396 1.00 98.56 81 ILE A CA 1
ATOM 618 C C . ILE A 1 81 ? -0.591 -2.278 -6.996 1.00 98.56 81 ILE A C 1
ATOM 620 O O . ILE A 1 81 ? -1.517 -3.071 -6.817 1.00 98.56 81 ILE A O 1
ATOM 624 N N . CYS A 1 82 ? 0.165 -1.826 -6.003 1.00 98.38 82 CYS A N 1
ATOM 625 C CA . CYS A 1 82 ? -0.009 -2.197 -4.603 1.00 98.38 82 CYS A CA 1
ATOM 626 C C . CYS A 1 82 ? -0.503 -0.997 -3.787 1.00 98.38 82 CYS A C 1
ATOM 628 O O . CYS A 1 82 ? -0.504 0.131 -4.274 1.00 98.38 82 CYS A O 1
ATOM 630 N N . SER A 1 83 ? -0.863 -1.234 -2.527 1.00 97.69 83 SER A N 1
ATOM 631 C CA . SER A 1 83 ? -1.033 -0.189 -1.525 1.00 97.69 83 SER A CA 1
ATOM 632 C C . SER A 1 83 ? -0.224 -0.469 -0.274 1.00 97.69 83 SER A C 1
ATOM 634 O O . SER A 1 83 ? -0.091 -1.620 0.129 1.00 97.69 83 SER A O 1
ATOM 636 N N . HIS A 1 84 ? 0.264 0.586 0.368 1.00 97.31 84 HIS A N 1
ATOM 637 C CA . HIS A 1 84 ? 0.709 0.560 1.754 1.00 97.31 84 HIS A CA 1
ATOM 638 C C . HIS A 1 84 ? -0.120 1.572 2.546 1.00 97.31 84 HIS A C 1
ATOM 640 O O . HIS A 1 84 ? 0.014 2.770 2.300 1.00 97.31 84 HIS A O 1
ATOM 646 N N . LEU A 1 85 ? -0.983 1.088 3.445 1.00 95.88 85 LEU A N 1
ATOM 647 C CA . LEU A 1 85 ? -1.974 1.902 4.158 1.00 95.88 85 LEU A CA 1
ATOM 648 C C . LEU A 1 85 ? -1.943 1.608 5.661 1.00 95.88 85 LEU A C 1
ATOM 650 O O . LEU A 1 85 ? -1.855 0.446 6.069 1.00 95.88 85 LEU A O 1
ATOM 654 N N . ALA A 1 86 ? -2.071 2.641 6.492 1.00 95.44 86 ALA A N 1
ATOM 655 C CA . ALA A 1 86 ? -2.351 2.470 7.917 1.00 95.44 86 ALA A CA 1
ATOM 656 C C . ALA A 1 86 ? -3.734 1.826 8.137 1.00 95.44 86 ALA A C 1
ATOM 658 O O . ALA A 1 86 ? -4.696 2.172 7.451 1.00 95.44 86 ALA A O 1
ATOM 659 N N . LEU A 1 87 ? -3.839 0.906 9.102 1.00 96.25 87 LEU A N 1
ATOM 660 C CA . LEU A 1 87 ? -5.087 0.231 9.473 1.00 96.25 87 LEU A CA 1
ATOM 661 C C . LEU A 1 87 ? -5.470 0.546 10.923 1.00 96.25 87 LEU A C 1
ATOM 663 O O . LEU A 1 87 ? -4.789 0.113 11.854 1.00 96.25 87 LEU A O 1
ATOM 667 N N . ILE A 1 88 ? -6.607 1.221 11.098 1.00 95.62 88 ILE A N 1
ATOM 668 C CA . ILE A 1 88 ? -7.267 1.483 12.379 1.00 95.62 88 ILE A CA 1
ATOM 669 C C . ILE A 1 88 ? -8.637 0.798 12.364 1.00 95.62 88 ILE A C 1
ATOM 671 O O . ILE A 1 88 ? -9.622 1.336 11.861 1.00 95.62 88 ILE A O 1
ATOM 675 N N . LEU A 1 89 ? -8.677 -0.418 12.904 1.00 95.69 89 LEU A N 1
ATOM 676 C CA . LEU A 1 89 ? -9.848 -1.291 12.883 1.00 95.69 89 LEU A CA 1
ATOM 677 C C . LEU A 1 89 ? -10.320 -1.599 14.308 1.00 95.69 89 LEU A C 1
ATOM 679 O O . LEU A 1 89 ? -9.544 -2.101 15.125 1.00 95.69 89 LEU A O 1
ATOM 683 N N . ASP A 1 90 ? -11.602 -1.353 14.564 1.00 94.19 90 ASP A N 1
ATOM 684 C CA . ASP A 1 90 ? -12.311 -1.718 15.796 1.00 94.19 90 ASP A CA 1
ATOM 685 C C . ASP A 1 90 ? -13.742 -2.161 15.439 1.00 94.19 90 ASP A C 1
ATOM 687 O O . ASP A 1 90 ? -14.321 -1.670 14.479 1.00 94.19 90 ASP A O 1
ATOM 691 N N . ASN A 1 91 ? -14.343 -3.062 16.219 1.00 94.38 91 ASN A N 1
ATOM 692 C CA . ASN A 1 91 ? -15.758 -3.436 16.076 1.00 94.38 91 ASN A CA 1
ATOM 693 C C . ASN A 1 91 ? -16.722 -2.247 16.227 1.00 94.38 91 ASN A C 1
ATOM 695 O O . ASN A 1 91 ? -17.851 -2.289 15.748 1.00 94.38 91 ASN A O 1
ATOM 699 N N . ASP A 1 92 ? -16.300 -1.203 16.937 1.00 94.62 92 ASP A N 1
ATOM 700 C CA . ASP A 1 92 ? -17.026 0.052 17.069 1.00 94.62 92 ASP A CA 1
ATOM 701 C C . ASP A 1 92 ? -16.347 1.133 16.236 1.00 94.62 92 ASP A C 1
ATOM 703 O O . ASP A 1 92 ? -15.263 1.633 16.563 1.00 94.62 92 ASP A O 1
ATOM 707 N N . LYS A 1 93 ? -17.046 1.536 15.178 1.00 95.94 93 LYS A N 1
ATOM 708 C CA . LYS A 1 93 ? -16.619 2.590 14.268 1.00 95.94 93 LYS A CA 1
ATOM 709 C C . LYS A 1 93 ? -16.215 3.873 14.997 1.00 95.94 93 LYS A C 1
ATOM 711 O O . LYS A 1 93 ? -15.194 4.467 14.659 1.00 95.94 93 LYS A O 1
ATOM 716 N N . SER A 1 94 ? -16.953 4.297 16.026 1.00 96.56 94 SER A N 1
ATOM 717 C CA . SER A 1 94 ? -16.633 5.523 16.764 1.00 96.56 94 SER A CA 1
ATOM 718 C C . SER A 1 94 ? -15.317 5.414 17.536 1.00 96.56 94 SER A C 1
ATOM 720 O O . SER A 1 94 ? -14.588 6.402 17.621 1.00 96.56 94 SER A O 1
ATOM 722 N N . ARG A 1 95 ? -14.968 4.228 18.055 1.00 94.38 95 ARG A N 1
ATOM 723 C CA . ARG A 1 95 ? -13.663 4.005 18.701 1.00 94.38 95 ARG A CA 1
ATOM 724 C C . ARG A 1 95 ? -12.516 4.040 17.698 1.00 94.38 95 ARG A C 1
ATOM 726 O O . ARG A 1 95 ? -11.492 4.652 17.997 1.00 94.38 95 ARG A O 1
ATOM 733 N N . ALA A 1 96 ? -12.701 3.455 16.514 1.00 94.69 96 ALA A N 1
ATOM 734 C CA . ALA A 1 96 ? -11.708 3.52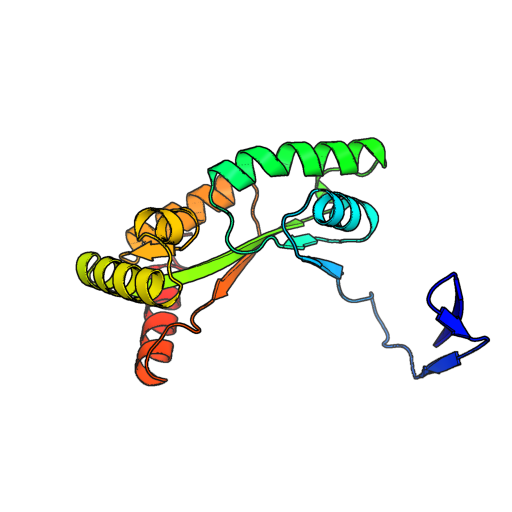2 15.444 1.00 94.69 96 ALA A CA 1
ATOM 735 C C . ALA A 1 96 ? -11.415 4.978 15.036 1.00 94.69 96 ALA A C 1
ATOM 737 O O . ALA A 1 96 ? -10.255 5.385 15.025 1.00 94.69 96 ALA A O 1
ATOM 738 N N . HIS A 1 97 ? -12.451 5.792 14.805 1.00 96.00 97 HIS A N 1
ATOM 739 C CA . HIS A 1 97 ? -12.281 7.213 14.468 1.00 96.00 97 HIS A CA 1
ATOM 740 C C . HIS A 1 97 ? -11.669 8.033 15.615 1.00 96.00 97 HIS A C 1
ATOM 742 O O . HIS A 1 97 ? -10.809 8.879 15.382 1.00 96.00 97 HIS A O 1
ATOM 748 N N . ALA A 1 98 ? -12.044 7.767 16.871 1.00 95.06 98 ALA A N 1
ATOM 749 C CA . ALA A 1 98 ? -11.428 8.439 18.016 1.00 95.06 98 ALA A CA 1
ATOM 750 C C . ALA A 1 98 ? -9.922 8.132 18.127 1.00 95.06 98 ALA A C 1
ATOM 752 O O . ALA A 1 98 ? -9.123 9.027 18.415 1.00 95.06 98 ALA A O 1
ATOM 753 N N . LEU A 1 99 ? -9.523 6.882 17.867 1.00 93.00 99 LEU A N 1
ATOM 754 C CA . LEU A 1 99 ? -8.117 6.485 17.830 1.00 93.00 99 LEU A CA 1
ATOM 755 C C . LEU A 1 99 ? -7.380 7.124 16.644 1.00 93.00 99 LEU A C 1
ATOM 757 O O . LEU A 1 99 ? -6.278 7.635 16.831 1.00 93.00 99 LEU A O 1
ATOM 761 N N . ALA A 1 100 ? -7.991 7.157 15.458 1.00 94.69 100 ALA A N 1
ATOM 762 C CA . ALA A 1 100 ? -7.422 7.826 14.289 1.00 94.69 100 ALA A CA 1
ATOM 763 C C . ALA A 1 100 ? -7.186 9.322 14.546 1.00 94.69 100 ALA A C 1
ATOM 765 O O . ALA A 1 100 ? -6.102 9.821 14.262 1.00 94.69 100 ALA A O 1
ATOM 766 N N . ALA A 1 101 ? -8.135 10.018 15.178 1.00 95.69 101 ALA A N 1
ATOM 767 C CA . ALA A 1 101 ? -7.979 11.426 15.543 1.00 95.69 101 ALA A CA 1
ATOM 768 C C . ALA A 1 101 ? -6.831 11.659 16.544 1.00 95.69 101 ALA A C 1
ATOM 770 O O . ALA A 1 101 ? -6.086 12.632 16.418 1.00 95.69 101 ALA A O 1
ATOM 771 N N . LYS A 1 102 ? -6.657 10.756 17.521 1.00 93.94 102 LYS A N 1
ATOM 772 C CA . LYS A 1 102 ? -5.516 10.795 18.451 1.00 93.94 102 LYS A CA 1
ATOM 773 C C . LYS A 1 102 ? -4.192 10.623 17.702 1.00 93.94 102 LYS A C 1
ATOM 775 O O . LYS A 1 102 ? -3.277 11.412 17.904 1.00 93.94 102 LYS A O 1
ATOM 780 N N . ILE A 1 103 ? -4.111 9.631 16.821 1.00 92.88 103 ILE A N 1
ATOM 781 C CA . ILE A 1 103 ? -2.908 9.348 16.030 1.00 92.88 103 ILE A CA 1
ATOM 782 C C . ILE A 1 103 ? -2.572 10.510 15.090 1.00 92.88 103 ILE A C 1
ATOM 784 O O . ILE A 1 103 ? -1.415 10.910 15.017 1.00 92.88 103 ILE A O 1
ATOM 788 N N . ALA A 1 104 ? -3.572 11.081 14.415 1.00 94.62 104 ALA A N 1
ATOM 789 C CA . ALA A 1 104 ? -3.392 12.262 13.575 1.00 94.62 104 ALA A CA 1
ATOM 790 C C . ALA A 1 104 ? -2.776 13.410 14.389 1.00 94.62 104 ALA A C 1
ATOM 792 O O . ALA A 1 104 ? -1.767 13.987 13.990 1.00 94.62 104 ALA A O 1
ATOM 793 N N . SER A 1 105 ? -3.305 13.663 15.593 1.00 95.19 105 SER A N 1
ATOM 794 C CA . SER A 1 105 ? -2.735 14.654 16.511 1.00 95.19 105 SER A CA 1
ATOM 795 C C . SER A 1 105 ? -1.288 14.339 16.908 1.00 95.19 105 SER A C 1
ATOM 797 O O . SER A 1 105 ? -0.485 15.267 16.996 1.00 95.19 105 SER A O 1
ATOM 799 N N . ASP A 1 106 ? -0.938 13.071 17.144 1.00 93.06 106 ASP A N 1
ATOM 800 C CA . ASP A 1 106 ? 0.432 12.652 17.480 1.00 93.06 106 ASP A CA 1
ATOM 801 C C . ASP A 1 106 ? 1.406 12.866 16.302 1.00 93.06 106 ASP A C 1
ATOM 803 O O . ASP A 1 106 ? 2.582 13.171 16.519 1.00 93.06 106 ASP A O 1
ATOM 807 N N . PHE A 1 107 ? 0.919 12.772 15.060 1.00 91.75 107 PHE A N 1
ATOM 808 C CA . PHE A 1 107 ? 1.675 13.101 13.844 1.00 91.75 107 PHE A CA 1
ATOM 809 C C . PHE A 1 107 ? 1.662 14.592 13.476 1.00 91.75 107 PHE A C 1
ATOM 811 O O . PHE A 1 107 ? 2.411 15.010 12.594 1.00 91.75 107 PHE A O 1
ATOM 818 N N . GLY A 1 108 ? 0.871 15.416 14.169 1.00 95.94 108 GLY A N 1
ATOM 819 C CA . GLY A 1 108 ? 0.707 16.836 13.844 1.00 95.94 108 GLY A CA 1
ATOM 820 C C . GLY A 1 108 ? -0.168 17.090 12.612 1.00 95.94 108 GLY A C 1
ATOM 821 O O . GLY A 1 108 ? -0.065 18.153 12.000 1.00 95.94 108 GLY A O 1
ATOM 822 N N . GLU A 1 109 ? -1.019 16.131 12.261 1.00 95.00 109 GLU A N 1
ATOM 823 C CA . GLU A 1 109 ? -1.959 16.173 11.142 1.00 95.00 109 GLU A CA 1
ATOM 824 C C . GLU A 1 109 ? -3.386 16.435 11.629 1.00 95.00 109 GLU A C 1
ATOM 826 O O . GLU A 1 109 ? -3.729 16.224 12.799 1.00 95.00 109 GLU A O 1
ATOM 831 N N . LYS A 1 110 ? -4.255 16.880 10.719 1.00 95.75 110 LYS A N 1
ATOM 832 C CA . LYS A 1 110 ? -5.691 16.919 11.006 1.00 95.75 110 LYS A CA 1
ATOM 833 C C . LYS A 1 110 ? -6.308 15.526 10.842 1.00 95.75 110 LYS A C 1
ATOM 835 O O . LYS A 1 110 ? -5.886 14.787 9.952 1.00 95.75 110 LYS A O 1
ATOM 840 N N . PRO A 1 111 ? -7.350 15.172 11.617 1.00 94.00 111 PRO A N 1
ATOM 841 C CA . PRO A 1 111 ? -8.038 13.891 11.459 1.00 94.00 111 PRO A CA 1
ATOM 842 C C . PRO A 1 111 ? -8.499 13.618 10.022 1.00 94.00 111 PRO A C 1
ATOM 844 O O . PRO A 1 111 ? -8.367 12.498 9.544 1.00 94.00 111 PRO A O 1
ATOM 847 N N . GLU A 1 112 ? -8.977 14.639 9.304 1.00 94.81 112 GLU A N 1
ATOM 848 C CA . GLU A 1 112 ? -9.451 14.486 7.924 1.00 94.81 112 GLU A CA 1
ATOM 849 C C . GLU A 1 112 ? -8.318 14.180 6.931 1.00 94.81 112 GLU A C 1
ATOM 851 O O . GLU A 1 112 ? -8.550 13.517 5.922 1.00 94.81 112 GLU A O 1
ATOM 856 N N . GLU A 1 113 ? -7.100 14.657 7.203 1.00 94.44 113 GLU A N 1
ATOM 857 C CA . GLU A 1 113 ? -5.916 14.391 6.377 1.00 94.44 113 GLU A CA 1
ATOM 858 C C . GLU A 1 113 ? -5.466 12.938 6.566 1.00 94.44 113 GLU A C 1
ATOM 860 O O . GLU A 1 113 ? -5.318 12.210 5.583 1.00 94.44 113 GLU A O 1
ATOM 865 N N . PHE A 1 114 ? -5.371 12.491 7.823 1.00 94.94 114 PHE A N 1
ATOM 866 C CA . PHE A 1 114 ? -5.026 11.113 8.173 1.00 94.94 114 PHE A CA 1
ATOM 867 C C . PHE A 1 114 ? -6.048 10.105 7.623 1.00 94.94 114 PHE A C 1
ATOM 869 O O . PHE A 1 114 ? -5.689 9.117 6.981 1.00 94.94 114 PHE A O 1
ATOM 876 N N . GLU A 1 115 ? -7.345 10.368 7.816 1.00 95.38 115 GLU A N 1
ATOM 877 C CA . GLU A 1 115 ? -8.427 9.524 7.285 1.00 95.38 115 GLU A CA 1
ATOM 878 C C . GLU A 1 115 ? -8.536 9.570 5.754 1.00 95.38 115 GLU A C 1
ATOM 880 O O . GLU A 1 115 ? -9.139 8.684 5.142 1.00 95.38 115 GLU A O 1
ATOM 885 N N . GLY A 1 116 ? -7.925 10.568 5.107 1.00 94.75 116 GLY A N 1
ATOM 886 C CA . GLY A 1 116 ? -7.852 10.650 3.652 1.00 94.75 116 GLY A CA 1
ATOM 887 C C . GLY A 1 116 ? -7.165 9.427 3.039 1.00 94.75 116 GLY A C 1
ATOM 888 O O . GLY A 1 116 ? -7.645 8.890 2.030 1.00 94.75 116 GLY A O 1
ATOM 889 N N . TYR A 1 117 ? -6.089 8.952 3.671 1.00 93.94 117 TYR A N 1
ATOM 890 C CA . TYR A 1 117 ? -5.304 7.810 3.202 1.00 93.94 117 TYR A CA 1
ATOM 891 C C . TYR A 1 117 ? -5.438 6.555 4.076 1.00 93.94 117 TYR A C 1
ATOM 893 O O . TYR A 1 117 ? -5.356 5.444 3.548 1.00 93.94 117 TYR A O 1
ATOM 901 N N . ALA A 1 118 ? -5.664 6.686 5.386 1.00 95.88 118 ALA A N 1
ATOM 902 C CA . ALA A 1 118 ? -5.752 5.545 6.291 1.00 95.88 118 ALA A CA 1
ATOM 903 C C . ALA A 1 118 ? -7.061 4.752 6.123 1.00 95.88 118 ALA A C 1
ATOM 905 O O . ALA A 1 118 ? -8.115 5.276 5.761 1.00 95.88 118 ALA A O 1
ATOM 906 N N . LEU A 1 119 ? -7.004 3.456 6.429 1.00 97.00 119 LEU A N 1
ATOM 907 C CA . LEU A 1 119 ? -8.175 2.598 6.562 1.00 97.00 119 LEU A CA 1
ATOM 908 C C . LEU A 1 119 ? -8.694 2.700 8.000 1.00 97.00 119 LEU A C 1
ATOM 910 O O . LEU A 1 119 ? -8.096 2.120 8.906 1.00 97.00 119 LEU A O 1
ATOM 914 N N . VAL A 1 120 ? -9.788 3.435 8.214 1.00 96.94 120 VAL A N 1
ATOM 915 C CA . VAL A 1 120 ? -10.350 3.699 9.550 1.00 96.94 120 VAL A CA 1
ATOM 916 C C . VAL A 1 120 ? -11.810 3.267 9.621 1.00 96.94 120 VAL A C 1
ATOM 918 O O . VAL A 1 120 ? -12.623 3.680 8.795 1.00 96.94 120 VAL A O 1
ATOM 921 N N . GLY A 1 121 ? -12.159 2.451 10.618 1.00 97.31 121 GLY A N 1
ATOM 922 C CA . GLY A 1 121 ? -13.553 2.128 10.916 1.00 97.31 121 GLY A CA 1
ATOM 923 C C . GLY A 1 121 ? -13.782 0.711 11.435 1.00 97.31 121 GLY A C 1
ATOM 924 O O . GLY A 1 121 ? -12.905 0.091 12.034 1.00 97.31 121 GLY A O 1
ATOM 925 N N . ASP A 1 122 ? -15.001 0.233 11.197 1.00 97.44 122 ASP A N 1
ATOM 926 C CA . ASP A 1 122 ? -15.443 -1.140 11.458 1.00 97.44 122 ASP A CA 1
ATOM 927 C C . ASP A 1 122 ? -15.125 -2.087 10.284 1.00 97.44 122 ASP A C 1
ATOM 929 O O . ASP A 1 122 ? -14.738 -1.609 9.210 1.00 97.44 122 ASP A O 1
ATOM 933 N N . PRO A 1 123 ? -15.283 -3.420 10.435 1.00 97.94 123 PRO A N 1
ATOM 934 C CA . PRO A 1 123 ? -14.948 -4.365 9.371 1.00 97.94 123 PRO A CA 1
ATOM 935 C C . PRO A 1 123 ? -15.608 -4.052 8.023 1.00 97.94 123 PRO A C 1
ATOM 937 O O . PRO A 1 123 ? -14.958 -4.157 6.982 1.00 97.94 123 PRO A O 1
ATOM 940 N N . SER A 1 124 ? -16.867 -3.601 8.035 1.00 97.31 124 SER A N 1
ATOM 941 C CA . SER A 1 124 ? -17.597 -3.238 6.816 1.00 97.31 124 SER A CA 1
ATOM 942 C C . SER A 1 124 ? -17.004 -2.007 6.128 1.00 97.31 124 SER A C 1
ATOM 944 O O . SER A 1 124 ? -16.818 -2.008 4.913 1.00 97.31 124 SER A O 1
ATOM 946 N N . SER A 1 125 ? -16.618 -0.999 6.913 1.00 97.19 125 SER A N 1
ATOM 947 C CA . SER A 1 125 ? -15.994 0.230 6.427 1.00 97.19 125 SER A CA 1
ATOM 948 C C . SER A 1 125 ? -14.609 -0.060 5.835 1.00 97.19 125 SER A C 1
ATOM 950 O O . SER A 1 125 ? -14.262 0.470 4.779 1.00 97.19 125 SER A O 1
ATOM 952 N N . ILE A 1 126 ? -13.825 -0.940 6.476 1.00 97.94 126 ILE A N 1
ATOM 953 C CA . ILE A 1 126 ? -12.515 -1.357 5.955 1.00 97.94 126 ILE A CA 1
ATOM 954 C C . ILE A 1 126 ? -12.675 -2.146 4.650 1.00 97.94 126 ILE A C 1
ATOM 956 O O . ILE A 1 126 ? -11.959 -1.866 3.688 1.00 97.94 126 ILE A O 1
ATOM 960 N N . ALA A 1 127 ? -13.611 -3.098 4.593 1.00 97.75 127 ALA A N 1
ATOM 961 C CA . ALA A 1 127 ? -13.863 -3.895 3.393 1.00 97.75 127 ALA A CA 1
ATOM 962 C C . ALA A 1 127 ? -14.294 -3.020 2.206 1.00 97.75 127 ALA A C 1
ATOM 964 O O . ALA A 1 127 ? -13.739 -3.143 1.114 1.00 97.75 127 ALA A O 1
ATOM 965 N N . GLU A 1 128 ? -15.217 -2.079 2.429 1.00 97.25 128 GLU A N 1
ATOM 966 C CA . GLU A 1 128 ? -15.650 -1.122 1.407 1.00 97.25 128 GLU A CA 1
ATOM 967 C C . GLU A 1 128 ? -14.472 -0.291 0.886 1.00 97.25 128 GLU A C 1
ATOM 969 O O . GLU A 1 128 ? -14.280 -0.153 -0.324 1.00 97.25 128 GLU A O 1
ATOM 974 N N . ARG A 1 129 ? -13.636 0.226 1.792 1.00 97.06 129 ARG A N 1
ATOM 975 C CA . ARG A 1 129 ? -12.482 1.047 1.422 1.00 97.06 129 ARG A CA 1
ATOM 976 C C . ARG A 1 129 ? -11.431 0.247 0.648 1.00 97.06 129 ARG A C 1
ATOM 978 O O . ARG A 1 129 ? -10.900 0.753 -0.337 1.00 97.06 129 ARG A O 1
ATOM 985 N N . ILE A 1 130 ? -11.158 -1.001 1.037 1.00 97.44 130 ILE A N 1
ATOM 986 C CA . ILE A 1 130 ? -10.281 -1.910 0.278 1.00 97.44 130 ILE A CA 1
ATOM 987 C C . ILE A 1 130 ? -10.850 -2.142 -1.124 1.00 97.44 130 ILE A C 1
ATOM 989 O O . ILE A 1 130 ? -10.126 -1.952 -2.100 1.00 97.44 130 ILE A O 1
ATOM 993 N N . ALA A 1 131 ? -12.147 -2.446 -1.239 1.00 97.25 131 ALA A N 1
ATOM 994 C CA . ALA A 1 131 ? -12.803 -2.670 -2.525 1.00 97.25 131 ALA A CA 1
ATOM 995 C C . ALA A 1 131 ? -12.707 -1.448 -3.457 1.00 97.25 131 ALA A C 1
ATOM 997 O O . ALA A 1 131 ? -12.521 -1.609 -4.665 1.00 97.25 131 ALA A O 1
ATOM 998 N N . GLN A 1 132 ? -12.761 -0.226 -2.912 1.00 97.50 132 GLN A N 1
ATOM 999 C CA . GLN A 1 132 ? -12.532 1.003 -3.681 1.00 97.50 132 GLN A CA 1
ATOM 1000 C C . GLN A 1 132 ? -11.115 1.049 -4.280 1.00 97.50 132 GLN A C 1
ATOM 1002 O O . GLN A 1 132 ? -10.967 1.314 -5.473 1.00 97.50 132 GLN A O 1
ATOM 1007 N N . TYR A 1 133 ? -10.071 0.728 -3.506 1.00 97.88 133 TYR A N 1
ATOM 1008 C CA . TYR A 1 133 ? -8.707 0.626 -4.045 1.00 97.88 133 TYR A CA 1
ATOM 1009 C C . TYR A 1 133 ? -8.582 -0.519 -5.064 1.00 97.88 133 TYR A C 1
ATOM 1011 O O . TYR A 1 133 ? -7.963 -0.349 -6.117 1.00 97.88 133 TYR A O 1
ATOM 1019 N N . THR A 1 134 ? -9.201 -1.674 -4.804 1.00 97.25 134 THR A N 1
ATOM 1020 C CA . THR A 1 134 ? -9.205 -2.809 -5.739 1.00 97.25 134 THR A CA 1
ATOM 1021 C C . THR A 1 134 ? -9.855 -2.443 -7.076 1.00 97.25 134 THR A C 1
ATOM 1023 O O . THR A 1 134 ? -9.342 -2.819 -8.132 1.00 97.25 134 THR A O 1
ATOM 1026 N N . ALA A 1 135 ? -10.927 -1.644 -7.065 1.00 97.50 135 ALA A N 1
ATOM 1027 C CA . ALA A 1 135 ? -11.588 -1.153 -8.274 1.00 97.50 135 ALA A CA 1
ATOM 1028 C C . ALA A 1 135 ? -10.680 -0.254 -9.137 1.00 97.50 135 ALA A C 1
ATOM 1030 O O . ALA A 1 135 ? -10.815 -0.239 -10.362 1.00 97.50 135 ALA A O 1
ATOM 1031 N N . LEU A 1 136 ? -9.704 0.432 -8.530 1.00 97.44 136 LEU A N 1
ATOM 1032 C CA . LEU A 1 136 ? -8.671 1.195 -9.245 1.00 97.44 136 LEU A CA 1
ATOM 1033 C C . LEU A 1 136 ? -7.568 0.304 -9.850 1.00 97.44 136 LEU A C 1
ATOM 1035 O O . LEU A 1 136 ? -6.709 0.785 -10.594 1.00 97.44 136 LEU A O 1
ATOM 1039 N N . GLY A 1 137 ? -7.604 -1.003 -9.587 1.00 96.88 137 GLY A N 1
ATOM 1040 C CA . GLY A 1 137 ? -6.630 -1.979 -10.068 1.00 96.88 137 GLY A CA 1
ATOM 1041 C C . GLY A 1 137 ? -5.519 -2.297 -9.070 1.00 96.88 137 GLY A C 1
ATOM 1042 O O . GLY A 1 137 ? -4.536 -2.916 -9.471 1.00 96.88 137 GLY A O 1
ATOM 1043 N N . VAL A 1 138 ? -5.658 -1.900 -7.799 1.00 97.94 138 VAL A N 1
ATOM 1044 C CA . VAL A 1 138 ? -4.751 -2.343 -6.733 1.00 97.94 138 VAL A CA 1
ATOM 1045 C C . VAL A 1 138 ? -4.958 -3.840 -6.482 1.00 97.94 138 VAL A C 1
ATOM 1047 O O . VAL A 1 138 ? -6.088 -4.292 -6.305 1.00 97.94 138 VAL A O 1
ATOM 1050 N N . ARG A 1 139 ? -3.876 -4.625 -6.492 1.00 95.38 139 ARG A N 1
ATOM 1051 C CA . ARG A 1 139 ? -3.915 -6.094 -6.347 1.00 95.38 139 ARG A CA 1
ATOM 1052 C C . ARG A 1 139 ? -3.313 -6.615 -5.052 1.00 95.38 139 ARG A C 1
ATOM 1054 O O . ARG A 1 139 ? -3.651 -7.716 -4.628 1.00 95.38 139 ARG A O 1
ATOM 1061 N N . HIS A 1 140 ? -2.461 -5.825 -4.411 1.00 96.62 140 HIS A N 1
ATOM 1062 C CA . HIS A 1 140 ? -1.851 -6.174 -3.134 1.00 96.62 140 HIS A CA 1
ATOM 1063 C C . HIS A 1 140 ? -2.037 -5.041 -2.134 1.00 96.62 140 HIS A C 1
ATOM 1065 O O . HIS A 1 140 ? -1.623 -3.915 -2.396 1.00 96.62 140 HIS A O 1
ATOM 1071 N N . HIS A 1 141 ? -2.605 -5.357 -0.972 1.00 96.56 141 HIS A N 1
ATOM 1072 C CA . HIS A 1 141 ? -2.787 -4.409 0.121 1.00 96.56 141 HIS A CA 1
ATOM 1073 C C . HIS A 1 141 ? -1.841 -4.753 1.272 1.00 96.56 141 HIS A C 1
ATOM 1075 O O . HIS A 1 141 ? -2.021 -5.752 1.964 1.00 96.56 141 HIS A O 1
ATOM 1081 N N . VAL A 1 142 ? -0.818 -3.926 1.470 1.00 96.19 142 VAL A N 1
ATOM 1082 C CA . VAL A 1 142 ? 0.066 -3.974 2.635 1.00 96.19 142 VAL A CA 1
ATOM 1083 C C . VAL A 1 142 ? -0.530 -3.074 3.707 1.00 96.19 142 VAL A C 1
ATOM 1085 O O . VAL A 1 142 ? -0.689 -1.871 3.501 1.00 96.19 142 VAL A O 1
ATOM 1088 N N . LEU A 1 143 ? -0.890 -3.669 4.842 1.00 95.38 143 LEU A N 1
ATOM 1089 C CA . LEU A 1 143 ? -1.572 -2.973 5.926 1.00 95.38 143 LEU A CA 1
ATOM 1090 C C . LEU A 1 143 ? -0.644 -2.808 7.120 1.00 95.38 143 LEU A C 1
ATOM 1092 O O . LEU A 1 143 ? -0.084 -3.774 7.638 1.00 95.38 143 LEU A O 1
ATOM 1096 N N . SER A 1 144 ? -0.503 -1.565 7.552 1.00 92.69 144 SER A N 1
ATOM 1097 C CA . SER A 1 144 ? 0.363 -1.178 8.648 1.00 92.69 144 SER A CA 1
ATOM 1098 C C . SER A 1 144 ? -0.433 -1.040 9.940 1.00 92.69 144 SER A C 1
ATOM 1100 O O . SER A 1 144 ? -1.315 -0.195 10.062 1.00 92.69 144 SER A O 1
ATOM 1102 N N . THR A 1 145 ? -0.089 -1.868 10.927 1.00 87.25 145 THR A N 1
ATOM 1103 C CA . THR A 1 145 ? -0.741 -1.933 12.247 1.00 87.25 145 THR A CA 1
ATOM 1104 C C . THR A 1 145 ? 0.164 -1.431 13.378 1.00 87.25 145 THR A C 1
ATOM 1106 O O . THR A 1 145 ? -0.083 -1.719 14.545 1.00 87.25 145 THR A O 1
ATOM 1109 N N . PHE A 1 146 ? 1.242 -0.701 13.067 1.00 72.44 146 PHE A N 1
ATOM 1110 C CA . PHE A 1 146 ? 2.242 -0.252 14.053 1.00 72.44 146 PHE A CA 1
ATOM 1111 C C . PHE A 1 146 ? 1.707 0.767 15.077 1.00 72.44 146 PHE A C 1
ATOM 1113 O O . PHE A 1 146 ? 2.408 1.124 16.018 1.00 72.44 146 PHE A O 1
ATOM 1120 N N . LEU A 1 147 ? 0.461 1.207 14.908 1.00 70.12 147 LEU A N 1
ATOM 1121 C CA . LEU A 1 147 ? -0.223 2.189 15.747 1.00 70.12 147 LEU A CA 1
ATOM 1122 C C . LEU A 1 147 ? -0.994 1.550 16.915 1.00 70.12 147 LEU A C 1
ATOM 1124 O O . LEU A 1 147 ? -1.634 2.245 17.700 1.00 70.12 147 LEU A O 1
ATOM 1128 N N . THR A 1 148 ? -0.952 0.221 17.050 1.00 73.75 148 THR A N 1
ATOM 1129 C CA . THR A 1 148 ? -1.600 -0.481 18.163 1.00 73.75 148 THR A CA 1
ATOM 1130 C C . THR A 1 148 ? -0.800 -0.333 19.456 1.00 73.75 148 THR A C 1
ATOM 1132 O O . THR A 1 148 ? 0.390 -0.638 19.492 1.00 73.75 148 THR A O 1
ATOM 1135 N N . GLU A 1 149 ? -1.472 0.033 20.547 1.00 77.06 149 GLU A N 1
ATOM 1136 C CA . GLU A 1 149 ? -0.832 0.328 21.841 1.00 77.06 149 GLU A CA 1
ATOM 1137 C C . GLU A 1 149 ? -0.260 -0.913 22.557 1.00 77.06 149 GLU A C 1
ATOM 1139 O O . GLU A 1 149 ? 0.542 -0.793 23.483 1.00 77.06 149 GLU A O 1
ATOM 1144 N N . SER A 1 150 ? -0.663 -2.127 22.157 1.00 86.88 150 SER A N 1
ATOM 1145 C CA . SER A 1 150 ? -0.194 -3.367 22.780 1.00 86.88 150 SER A CA 1
ATOM 1146 C C . SER A 1 150 ? -0.198 -4.563 21.825 1.00 86.88 150 SER A C 1
ATOM 1148 O O . SER A 1 150 ? -0.957 -4.611 20.857 1.00 86.88 150 SER A O 1
ATOM 1150 N N . LYS A 1 151 ? 0.578 -5.603 22.164 1.00 90.00 151 LYS A N 1
ATOM 1151 C CA . LYS A 1 151 ? 0.554 -6.901 21.464 1.00 90.00 151 LYS A CA 1
ATOM 1152 C C . LYS A 1 151 ? -0.843 -7.534 21.446 1.00 90.00 151 LYS A C 1
ATOM 1154 O O . LYS A 1 151 ? -1.210 -8.157 20.456 1.00 90.00 151 LYS A O 1
ATOM 1159 N N . ASN A 1 152 ? -1.613 -7.402 22.527 1.00 90.69 152 ASN A N 1
ATOM 1160 C CA . ASN A 1 152 ? -2.964 -7.967 22.594 1.00 90.69 152 ASN A CA 1
ATOM 1161 C C . ASN A 1 152 ? -3.907 -7.241 21.634 1.00 90.69 152 ASN A C 1
ATOM 1163 O O . ASN A 1 152 ? -4.663 -7.897 20.925 1.00 90.69 152 ASN A O 1
ATOM 1167 N N . THR A 1 153 ? -3.808 -5.912 21.569 1.00 87.44 153 THR A N 1
ATOM 1168 C CA . THR A 1 153 ? -4.553 -5.090 20.609 1.00 87.44 153 THR A CA 1
ATOM 1169 C C . THR A 1 153 ? -4.177 -5.465 19.180 1.00 87.44 153 THR A C 1
ATOM 1171 O O . THR A 1 153 ? -5.062 -5.742 18.383 1.00 87.44 153 THR A O 1
ATOM 1174 N N . LEU A 1 154 ? -2.879 -5.599 18.880 1.00 91.38 154 LEU A N 1
ATOM 1175 C CA . LEU A 1 154 ? -2.405 -6.054 17.572 1.00 91.38 154 LEU A CA 1
ATOM 1176 C C . LEU A 1 154 ? -3.000 -7.410 17.178 1.00 91.38 154 LEU A C 1
ATOM 1178 O O . LEU A 1 154 ? -3.561 -7.553 16.097 1.00 91.38 154 LEU A O 1
ATOM 1182 N N . LEU A 1 155 ? -2.900 -8.412 18.055 1.00 93.19 155 LEU A N 1
ATOM 1183 C CA . LEU A 1 155 ? -3.440 -9.746 17.780 1.00 93.19 155 LEU A CA 1
ATOM 1184 C C . LEU A 1 155 ? -4.964 -9.732 17.625 1.00 93.19 155 LEU A C 1
ATOM 1186 O O . LEU A 1 155 ? -5.489 -10.490 16.814 1.00 93.19 155 LEU A O 1
ATOM 1190 N N . HIS A 1 156 ? -5.666 -8.886 18.382 1.00 91.25 156 HIS A N 1
ATOM 1191 C CA . HIS A 1 156 ? -7.103 -8.696 18.227 1.00 91.25 156 HIS A CA 1
ATOM 1192 C C . HIS A 1 156 ? -7.442 -8.090 16.860 1.00 91.25 156 HIS A C 1
ATOM 1194 O O . HIS A 1 156 ? -8.248 -8.671 16.141 1.00 91.25 156 HIS A O 1
ATOM 1200 N N . THR A 1 157 ? -6.776 -7.002 16.463 1.00 93.69 157 THR A N 1
ATOM 1201 C CA . THR A 1 157 ? -6.954 -6.366 15.150 1.00 93.69 157 THR A CA 1
ATOM 1202 C C . THR A 1 157 ? -6.670 -7.338 14.005 1.00 93.69 157 THR A C 1
ATOM 1204 O O . THR A 1 157 ? -7.452 -7.408 13.064 1.00 93.69 157 THR A O 1
ATOM 1207 N N . LEU A 1 158 ? -5.598 -8.136 14.090 1.00 94.62 158 LEU A N 1
ATOM 1208 C CA . LEU A 1 158 ? -5.269 -9.129 13.060 1.00 94.62 158 LEU A CA 1
ATOM 1209 C C . LEU A 1 158 ? -6.327 -10.238 12.951 1.00 94.62 158 LEU A C 1
ATOM 1211 O O . LEU A 1 158 ? -6.656 -10.651 11.841 1.00 94.62 158 LEU A O 1
ATOM 1215 N N . ARG A 1 159 ? -6.873 -10.711 14.081 1.00 94.88 159 ARG A N 1
ATOM 1216 C CA . ARG A 1 159 ? -7.971 -11.693 14.079 1.00 94.88 159 ARG A CA 1
ATOM 1217 C C . ARG A 1 159 ? -9.235 -11.104 13.474 1.00 94.88 159 ARG A C 1
ATOM 1219 O O . ARG A 1 159 ? -9.773 -11.694 12.550 1.00 94.88 159 ARG A O 1
ATOM 1226 N N . LEU A 1 160 ? -9.638 -9.922 13.935 1.00 95.19 160 LEU A N 1
ATOM 1227 C CA . LEU A 1 160 ? -10.820 -9.229 13.432 1.00 95.19 160 LEU A CA 1
ATOM 1228 C C . LEU A 1 160 ? -10.722 -8.979 11.920 1.00 95.19 160 LEU A C 1
ATOM 1230 O O . LEU A 1 160 ? -11.656 -9.261 11.176 1.00 95.19 160 LEU A O 1
ATOM 1234 N N . PHE A 1 161 ? -9.557 -8.534 11.444 1.00 96.31 161 PHE A N 1
ATOM 1235 C CA . PHE A 1 161 ? -9.303 -8.371 10.016 1.00 96.31 161 PHE A CA 1
ATOM 1236 C C . PHE A 1 161 ? -9.428 -9.700 9.254 1.00 96.31 161 PHE A C 1
ATOM 1238 O O . PHE A 1 161 ? -10.114 -9.773 8.236 1.00 96.31 161 PHE A O 1
ATOM 1245 N N . SER A 1 162 ? -8.795 -10.767 9.750 1.00 95.88 162 SER A N 1
ATOM 1246 C CA . SER A 1 162 ? -8.817 -12.080 9.096 1.00 95.88 162 SER A CA 1
ATOM 1247 C C . SER A 1 162 ? -10.207 -12.724 9.064 1.00 95.88 162 SER A C 1
ATOM 1249 O O . SER A 1 162 ? -10.531 -13.419 8.101 1.00 95.88 162 SER A O 1
ATOM 1251 N N . GLU A 1 163 ? -10.993 -12.558 10.126 1.00 95.44 163 GLU A N 1
ATOM 1252 C CA . GLU A 1 163 ? -12.283 -13.229 10.305 1.00 95.44 163 GLU A CA 1
ATOM 1253 C C . GLU A 1 163 ? -13.432 -12.455 9.647 1.00 95.44 163 GLU A C 1
ATOM 1255 O O . GLU A 1 163 ? -14.323 -13.081 9.078 1.00 95.44 163 GLU A O 1
ATOM 1260 N N . GLU A 1 164 ? -13.396 -11.118 9.664 1.00 96.06 164 GLU A N 1
ATOM 1261 C CA . GLU A 1 164 ? -14.537 -10.292 9.239 1.00 96.06 164 GLU A CA 1
ATOM 1262 C C . GLU A 1 164 ? -14.266 -9.435 7.992 1.00 96.06 164 GLU A C 1
ATOM 1264 O O . GLU A 1 164 ? -15.184 -9.188 7.206 1.00 96.06 164 GLU A O 1
ATOM 1269 N N . VAL A 1 165 ? -13.017 -9.016 7.752 1.00 95.56 165 VAL A N 1
ATOM 1270 C CA . VAL A 1 165 ? -12.674 -8.190 6.578 1.00 95.56 165 VAL A CA 1
ATOM 1271 C C . VAL A 1 165 ? -12.275 -9.057 5.389 1.00 95.56 165 VAL A C 1
ATOM 1273 O O . VAL A 1 165 ? -12.856 -8.921 4.317 1.00 95.56 165 VAL A O 1
ATOM 1276 N N . MET A 1 166 ? -11.325 -9.984 5.563 1.00 93.06 166 MET A N 1
ATOM 1277 C CA . MET A 1 166 ? -10.788 -10.798 4.457 1.00 93.06 166 MET A CA 1
ATOM 1278 C C . MET A 1 166 ? -11.827 -11.697 3.777 1.00 93.06 166 MET A C 1
ATOM 1280 O O . MET A 1 166 ? -11.627 -12.093 2.637 1.00 93.06 166 MET A O 1
ATOM 1284 N N . GLN A 1 167 ? -12.921 -12.036 4.461 1.00 85.94 167 GLN A N 1
ATOM 1285 C CA . GLN A 1 167 ? -14.008 -12.830 3.876 1.00 85.94 167 GLN A CA 1
ATOM 1286 C C . GLN A 1 167 ? -14.901 -12.012 2.927 1.00 85.94 167 GLN A C 1
ATOM 1288 O O . GLN A 1 167 ? -15.725 -12.584 2.216 1.00 85.94 167 GLN A O 1
ATOM 1293 N N . SER A 1 168 ? -14.751 -10.685 2.942 1.00 84.56 168 SER A N 1
ATOM 1294 C CA . SER A 1 168 ? -15.662 -9.724 2.317 1.00 84.56 168 SER A CA 1
ATOM 1295 C C . SER A 1 168 ? -15.025 -8.933 1.165 1.00 84.56 168 SER A C 1
ATOM 1297 O O . SER A 1 168 ? -15.692 -8.060 0.608 1.00 84.56 168 SER A O 1
ATOM 1299 N N . VAL A 1 169 ? -13.756 -9.202 0.824 1.00 80.56 169 VAL A N 1
ATOM 1300 C CA . VAL A 1 169 ? -12.957 -8.474 -0.186 1.00 80.56 169 VAL A CA 1
ATOM 1301 C C . VAL A 1 169 ? -12.369 -9.391 -1.251 1.00 80.56 169 VAL A C 1
ATOM 1303 O O . VAL A 1 169 ? -12.096 -10.571 -0.941 1.00 80.56 169 VAL A O 1
#

Sequence (169 aa):
MIVEAECEHFRFEAVDVGAGVEGAPPPIWVGGNSPSAIRRAARYGDAWIPTDLSLQEYEDNIPKLRAELSRLGKPPSSLEICSHLALILDNDKSRAHALAAKIASDFGEKPEEFEGYALVGDPSSIAERIAQYTALGVRHHVLSTFLTESKNTLLHTLRLFSEEVMQSV

Foldseek 3Di:
DFDADDDPVDGDHGDDPDDDDPDDDDFAEFEELDLVSLLCCLVRGQEYEYEQAALVSLVVCVVSSCVSNVVVVHHPNSYAYAYEAEEQEDQAFVVQLVLLCVVCVVVVHHSCSNVRRHQTGYLVSNLVRVVSVVVSRHDYYHYDHVSQPDPVSVVVSVCRCVPRNVVRD

Radius of gyration: 19.55 Å; Cα contacts (8 Å, |Δi|>4): 251; chains: 1; bounding box: 53×38×48 Å

Solvent-accessible surface area (backbone atoms only — not comparable to full-atom values): 9328 Å² total; per-residue (Å²): 75,74,46,69,45,82,56,100,89,46,78,50,73,74,44,73,80,47,83,73,77,89,74,81,79,80,82,43,69,30,59,49,79,48,75,68,31,40,50,46,16,51,73,72,23,43,20,36,34,35,64,60,60,24,69,70,54,47,67,62,42,52,59,54,36,48,50,48,20,51,77,70,73,43,62,72,87,63,42,47,38,37,39,35,29,45,53,37,67,31,92,46,41,69,58,15,47,54,51,47,38,50,50,16,52,76,74,72,45,53,44,70,60,46,57,49,27,33,42,60,16,22,48,68,50,39,24,53,54,50,47,54,46,39,74,76,56,36,78,43,82,45,73,43,56,88,84,47,95,39,73,67,52,40,54,48,41,54,47,50,41,58,69,58,19,58,78,65,99

Nearest PDB structures (foldseek):
  8qpm-assembly2_D  TM=7.973E-01  e=2.720E-10  Methanocaldococcus jannaschii
  8qpl-assembly1_B  TM=7.817E-01  e=1.289E-09  Methanocaldococcus jannaschii
  1z69-assembly1_C  TM=8.013E-01  e=1.901E-09  Methanosarcina barkeri
  6ak1-assembly2_B  TM=7.142E-01  e=5.010E-07  Hyphomicrobium sulfonivorans
  5xkc-assembly1_C  TM=6.999E-01  e=7.886E-07  Bacillus subtilis

pLDDT: mean 94.07, std 6.01, range [69.12, 98.69]

Secondary structure (DSSP, 8-state):
-EEEEESSS-EEEEEE--SPPSSSPPP-EEE--SHHHHHHHHHH-SEEE-BS--HHHHHHHHHHHHHHHHHTT--GGGSEEEEEEEEEE-SSHHHHHHHHHHHHHHHT--HHHHHHHSEEESHHHHHHHHHHHHHTTEEEEEEE-TT-SSHHHHHHHHHHIIIIITT--

InterPro domains:
  IPR011251 Luciferase-like domain [PF00296] (3-104)
  IPR036661 Luciferase-like domain superfamily [G3DSA:3.20.20.30] (2-169)
  IPR036661 Luciferase-like domain superfamily [SSF51679] (5-166)
  IPR050564 F420-dependent glucose-6-phosphate dehydrogenase/mer [PTHR43244] (6-108)